Protein AF-A0A7W1ZJV5-F1 (afdb_monomer_lite)

Structure (mmCIF, N/CA/C/O backbone):
data_AF-A0A7W1ZJV5-F1
#
_entry.id   AF-A0A7W1ZJV5-F1
#
loop_
_atom_site.group_PDB
_atom_site.id
_atom_site.type_symbol
_atom_site.label_atom_id
_atom_site.label_alt_id
_atom_site.label_comp_id
_atom_site.label_asym_id
_atom_site.label_entity_id
_atom_site.label_seq_id
_atom_site.pdbx_PDB_ins_code
_atom_site.Cartn_x
_atom_site.Cartn_y
_atom_site.Cartn_z
_atom_site.occupancy
_atom_site.B_iso_or_equiv
_atom_site.auth_seq_id
_atom_site.auth_comp_id
_atom_site.auth_asym_id
_atom_site.auth_atom_id
_atom_site.pdbx_PDB_model_num
ATOM 1 N N . MET A 1 1 ? -4.022 -2.078 12.623 1.00 78.25 1 MET A N 1
ATOM 2 C CA . MET A 1 1 ? -3.441 -0.969 11.824 1.00 78.25 1 MET A CA 1
ATOM 3 C C . MET A 1 1 ? -1.948 -0.763 12.078 1.00 78.25 1 MET A C 1
ATOM 5 O O . MET A 1 1 ? -1.200 -0.684 11.114 1.00 78.25 1 MET A O 1
ATOM 9 N N . GLN A 1 2 ? -1.485 -0.758 13.337 1.00 80.12 2 GLN A N 1
ATOM 10 C CA . GLN A 1 2 ? -0.062 -0.560 13.677 1.00 80.12 2 GLN A CA 1
ATOM 11 C C . GLN A 1 2 ? 0.910 -1.519 12.962 1.00 80.12 2 GLN A C 1
ATOM 13 O O . GLN A 1 2 ? 2.017 -1.116 12.632 1.00 80.12 2 GLN A O 1
ATOM 18 N N . GLY A 1 3 ? 0.504 -2.762 12.671 1.00 87.19 3 GLY A N 1
ATOM 19 C CA . GLY A 1 3 ? 1.344 -3.723 11.943 1.00 87.19 3 GLY A CA 1
ATOM 20 C C . GLY A 1 3 ? 1.716 -3.283 10.520 1.00 87.19 3 GLY A C 1
ATOM 21 O O . GLY A 1 3 ? 2.878 -3.401 10.143 1.00 87.19 3 GLY A O 1
ATOM 22 N N . ILE A 1 4 ? 0.761 -2.726 9.762 1.00 87.69 4 ILE A N 1
ATOM 23 C CA . ILE A 1 4 ? 0.986 -2.223 8.393 1.00 87.69 4 ILE A CA 1
ATOM 24 C C . ILE A 1 4 ? 1.977 -1.057 8.431 1.00 87.69 4 ILE A C 1
ATOM 26 O O . ILE A 1 4 ? 2.984 -1.073 7.726 1.00 87.69 4 ILE A O 1
ATOM 30 N N . LEU A 1 5 ? 1.731 -0.089 9.318 1.00 90.31 5 LEU A N 1
ATOM 31 C CA . LEU A 1 5 ? 2.593 1.080 9.495 1.00 90.31 5 LEU A CA 1
ATOM 32 C C . LEU A 1 5 ? 3.997 0.690 9.959 1.00 90.31 5 LEU A C 1
ATOM 34 O O . LEU A 1 5 ? 4.977 1.137 9.376 1.00 90.31 5 LEU A O 1
ATOM 38 N N . LYS A 1 6 ? 4.110 -0.206 10.945 1.00 92.25 6 LYS A N 1
ATOM 39 C CA . LYS A 1 6 ? 5.401 -0.702 11.435 1.00 92.25 6 LYS A CA 1
ATOM 40 C C . LYS A 1 6 ? 6.183 -1.416 10.337 1.00 92.25 6 LYS A C 1
ATOM 42 O O . LYS A 1 6 ? 7.387 -1.208 10.224 1.00 92.25 6 LYS A O 1
ATOM 47 N N . ARG A 1 7 ? 5.522 -2.255 9.531 1.00 91.25 7 ARG A N 1
ATOM 48 C CA . ARG A 1 7 ? 6.180 -2.954 8.420 1.00 91.25 7 ARG A CA 1
ATOM 49 C C . ARG A 1 7 ? 6.659 -1.972 7.357 1.00 91.25 7 ARG A C 1
ATOM 51 O O . ARG A 1 7 ? 7.786 -2.116 6.897 1.00 91.25 7 ARG A O 1
ATOM 58 N N . PHE A 1 8 ? 5.836 -0.987 7.009 1.00 91.44 8 PHE A N 1
ATOM 59 C CA . PHE A 1 8 ? 6.208 0.033 6.038 1.00 91.44 8 PHE A CA 1
ATOM 60 C C . PHE A 1 8 ? 7.368 0.893 6.548 1.00 91.44 8 PHE A C 1
ATOM 62 O O . PHE A 1 8 ? 8.375 0.990 5.862 1.00 91.44 8 PHE A O 1
ATOM 69 N N . LYS A 1 9 ? 7.301 1.391 7.791 1.00 92.00 9 LYS A N 1
ATOM 70 C CA . LYS A 1 9 ? 8.384 2.171 8.408 1.00 92.00 9 LYS A CA 1
ATOM 71 C C . LYS A 1 9 ? 9.700 1.407 8.455 1.00 92.00 9 LYS A C 1
ATOM 73 O O . LYS A 1 9 ? 10.743 1.947 8.111 1.00 92.00 9 LYS A O 1
ATOM 78 N N . LYS A 1 10 ? 9.640 0.133 8.854 1.00 91.12 10 LYS A N 1
ATOM 79 C CA . LYS A 1 10 ? 10.812 -0.744 8.874 1.00 91.12 10 LYS A CA 1
ATOM 80 C C . LYS A 1 10 ? 11.438 -0.842 7.482 1.00 91.12 10 LYS A C 1
ATOM 82 O O . LYS A 1 10 ? 12.638 -0.659 7.346 1.00 91.12 10 LYS A O 1
ATOM 87 N N . LEU A 1 11 ? 10.616 -1.079 6.458 1.00 86.31 11 LEU A N 1
ATOM 88 C CA . LEU A 1 11 ? 11.078 -1.158 5.074 1.00 86.31 11 LEU A CA 1
ATOM 89 C C . LEU A 1 11 ? 11.744 0.153 4.629 1.00 86.31 11 LEU A C 1
ATOM 91 O O . LEU A 1 11 ? 12.838 0.121 4.081 1.00 86.31 11 LEU A O 1
ATOM 95 N N . THR A 1 12 ? 11.123 1.299 4.913 1.00 85.75 12 THR A N 1
ATOM 96 C CA . THR A 1 12 ? 11.656 2.612 4.522 1.00 85.75 12 THR A CA 1
ATOM 97 C C . THR A 1 12 ? 12.932 3.005 5.272 1.00 85.75 12 THR A C 1
ATOM 99 O O . THR A 1 12 ? 13.770 3.710 4.713 1.00 85.75 12 THR A O 1
ATOM 102 N N . ASP A 1 13 ? 13.091 2.556 6.519 1.00 88.38 13 ASP A N 1
ATOM 103 C CA . ASP A 1 13 ? 14.269 2.847 7.345 1.00 88.38 13 ASP A CA 1
ATOM 104 C C . ASP A 1 13 ? 15.470 1.971 6.977 1.00 88.38 13 ASP A C 1
ATOM 106 O O . ASP A 1 13 ? 16.607 2.432 7.027 1.00 88.38 13 ASP A O 1
ATOM 110 N N . GLU A 1 14 ? 15.224 0.716 6.595 1.00 88.94 14 GLU A N 1
ATOM 111 C CA . GLU A 1 14 ? 16.272 -0.263 6.279 1.00 88.94 14 GLU A CA 1
ATOM 112 C C . GLU A 1 14 ? 16.758 -0.187 4.822 1.00 88.94 14 GLU A C 1
ATOM 114 O O . GLU A 1 14 ? 17.767 -0.801 4.474 1.00 88.94 14 GLU A O 1
ATOM 119 N N . TRP A 1 15 ? 16.069 0.548 3.945 1.00 87.12 15 TRP A N 1
ATOM 120 C CA . TRP A 1 15 ? 16.495 0.699 2.553 1.00 87.12 15 TRP A CA 1
ATOM 121 C C . TRP A 1 15 ? 17.754 1.559 2.427 1.00 87.12 15 TRP A C 1
ATOM 123 O O . TRP A 1 15 ? 17.777 2.709 2.873 1.00 87.12 15 TRP A O 1
ATOM 133 N N . SER A 1 16 ? 18.773 1.025 1.746 1.00 88.50 16 SER A N 1
ATOM 134 C CA . SER A 1 16 ? 19.954 1.774 1.306 1.00 88.50 16 SER A CA 1
ATOM 135 C C . SER A 1 16 ? 19.582 2.863 0.291 1.00 88.50 16 SER A C 1
ATOM 137 O O . SER A 1 16 ? 18.513 2.818 -0.322 1.00 88.50 16 SER A O 1
ATOM 139 N N . ASP A 1 17 ? 20.465 3.844 0.094 1.00 85.62 17 ASP A N 1
ATOM 140 C CA . ASP A 1 17 ? 20.272 4.868 -0.945 1.00 85.62 17 ASP A CA 1
ATOM 141 C C . ASP A 1 17 ? 20.242 4.251 -2.355 1.00 85.62 17 ASP A C 1
ATOM 143 O O . ASP A 1 17 ? 19.479 4.698 -3.206 1.00 85.62 17 ASP A O 1
ATOM 147 N N . GLU A 1 18 ? 20.985 3.162 -2.578 1.00 88.44 18 GLU A N 1
ATOM 148 C CA . GLU A 1 18 ? 20.926 2.377 -3.818 1.00 88.44 18 GLU A CA 1
ATOM 149 C C . GLU A 1 18 ? 19.532 1.768 -4.043 1.00 88.44 18 GLU A C 1
ATOM 151 O O . GLU A 1 18 ? 18.946 1.937 -5.111 1.00 88.44 18 GLU A O 1
ATOM 156 N N . ASN A 1 19 ? 18.947 1.134 -3.020 1.00 88.62 19 ASN A N 1
ATOM 157 C CA . ASN A 1 19 ? 17.591 0.586 -3.118 1.00 88.62 19 ASN A CA 1
ATOM 158 C C . ASN A 1 19 ? 16.547 1.686 -3.348 1.00 88.62 19 ASN A C 1
ATOM 160 O O . ASN A 1 19 ? 15.600 1.485 -4.106 1.00 88.62 19 ASN A O 1
ATOM 164 N N . LEU A 1 20 ? 16.718 2.865 -2.739 1.00 85.31 20 LEU A N 1
ATOM 165 C CA . LEU A 1 20 ? 15.841 4.006 -3.007 1.00 85.31 20 LEU A CA 1
ATOM 166 C C . LEU A 1 20 ? 15.958 4.508 -4.447 1.00 85.31 20 LEU A C 1
ATOM 168 O O . LEU A 1 20 ? 14.932 4.803 -5.058 1.00 85.31 20 LEU A O 1
ATOM 172 N N . ALA A 1 21 ? 17.171 4.569 -4.998 1.00 86.31 21 ALA A N 1
ATOM 173 C CA . ALA A 1 21 ? 17.395 4.970 -6.384 1.00 86.31 21 ALA A CA 1
ATOM 174 C C . ALA A 1 21 ? 16.760 3.982 -7.383 1.00 86.31 21 ALA A C 1
ATOM 176 O O . ALA A 1 21 ? 16.259 4.391 -8.434 1.00 86.31 21 ALA A O 1
ATOM 177 N N . LEU A 1 22 ? 16.725 2.689 -7.044 1.00 89.44 22 LEU A N 1
ATOM 178 C CA . LEU A 1 22 ? 16.075 1.654 -7.853 1.00 89.44 22 LEU A CA 1
ATOM 179 C C . LEU A 1 22 ? 14.550 1.600 -7.652 1.00 89.44 22 LEU A C 1
ATOM 181 O O . LEU A 1 22 ? 13.833 1.266 -8.599 1.00 89.44 22 LEU A O 1
ATOM 185 N N . SER A 1 23 ? 14.042 2.032 -6.493 1.00 90.25 23 SER A N 1
ATOM 186 C CA . SER A 1 23 ? 12.622 1.996 -6.109 1.00 90.25 23 SER A CA 1
ATOM 187 C C . SER A 1 23 ? 12.038 0.575 -6.050 1.00 90.25 23 SER A C 1
ATOM 189 O O . SER A 1 23 ? 12.752 -0.423 -6.127 1.00 90.25 23 SER A O 1
ATOM 191 N N . CYS A 1 24 ? 10.719 0.471 -5.874 1.00 92.19 24 CYS A N 1
ATOM 192 C CA . CYS A 1 24 ? 10.009 -0.801 -5.872 1.00 92.19 24 CYS A CA 1
ATOM 193 C C . CYS A 1 24 ? 10.012 -1.420 -7.287 1.00 92.19 24 CYS A C 1
ATOM 195 O O . CYS A 1 24 ? 9.479 -0.804 -8.218 1.00 92.19 24 CYS A O 1
ATOM 197 N N . PRO A 1 25 ? 10.544 -2.647 -7.474 1.00 93.06 25 PRO A N 1
ATOM 198 C CA . PRO A 1 25 ? 10.521 -3.317 -8.774 1.00 93.06 25 PRO A CA 1
ATOM 199 C C . PRO A 1 25 ? 9.102 -3.532 -9.310 1.00 93.06 25 PRO A C 1
ATOM 201 O O . PRO A 1 25 ? 8.885 -3.463 -10.518 1.00 93.06 25 PRO A O 1
ATOM 204 N N . LEU A 1 26 ? 8.132 -3.758 -8.416 1.00 94.38 26 LEU A N 1
ATOM 205 C CA . LEU A 1 26 ? 6.729 -3.939 -8.780 1.00 94.38 26 LEU A CA 1
ATOM 206 C C . LEU A 1 26 ? 6.154 -2.670 -9.417 1.00 94.38 26 LEU A C 1
ATOM 208 O O . LEU A 1 26 ? 5.585 -2.751 -10.506 1.00 94.38 26 LEU A O 1
ATOM 212 N N . ASN A 1 27 ? 6.353 -1.503 -8.794 1.00 94.25 27 ASN A N 1
ATOM 213 C CA . ASN A 1 27 ? 5.948 -0.225 -9.375 1.00 94.25 27 ASN A CA 1
ATOM 214 C C . ASN A 1 27 ? 6.641 0.046 -10.719 1.00 94.25 27 ASN A C 1
ATOM 216 O O . ASN A 1 27 ? 5.959 0.423 -11.670 1.00 94.25 27 ASN A O 1
ATOM 220 N N . ASN A 1 28 ? 7.958 -0.173 -10.831 1.00 95.19 28 ASN A N 1
ATOM 221 C CA . ASN A 1 28 ? 8.671 0.053 -12.097 1.00 95.19 28 ASN A CA 1
ATOM 222 C C . ASN A 1 28 ? 8.077 -0.809 -13.228 1.00 95.19 28 ASN A C 1
ATOM 224 O O . ASN A 1 28 ? 7.677 -0.282 -14.262 1.00 95.19 28 ASN A O 1
ATOM 228 N N . LEU A 1 29 ? 7.911 -2.118 -13.000 1.00 96.19 29 LEU A N 1
ATOM 229 C CA . LEU A 1 29 ? 7.315 -3.023 -13.990 1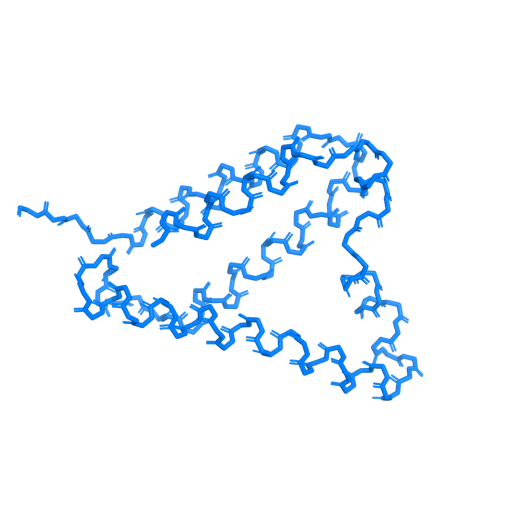.00 96.19 29 LEU A CA 1
ATOM 230 C C . LEU A 1 29 ? 5.857 -2.671 -14.304 1.00 96.19 29 LEU A C 1
ATOM 232 O O . LEU A 1 29 ? 5.426 -2.793 -15.449 1.00 96.19 29 LEU A O 1
ATOM 236 N N . THR A 1 30 ? 5.097 -2.210 -13.309 1.00 95.44 30 THR A N 1
ATOM 237 C CA . THR A 1 30 ? 3.723 -1.732 -13.512 1.00 95.44 30 THR A CA 1
ATOM 238 C C . THR A 1 30 ? 3.686 -0.552 -14.476 1.00 95.44 30 THR A C 1
ATOM 240 O O . THR A 1 30 ? 2.846 -0.540 -15.374 1.00 95.44 30 THR A O 1
ATOM 243 N N . GLN A 1 31 ? 4.603 0.406 -14.346 1.00 94.00 31 GLN A N 1
ATOM 244 C CA . GLN A 1 31 ? 4.651 1.575 -15.226 1.00 94.00 31 GLN A CA 1
ATOM 245 C C . GLN A 1 31 ? 5.205 1.248 -16.620 1.00 94.00 31 GLN A C 1
ATOM 247 O O . GLN A 1 31 ? 4.695 1.763 -17.611 1.00 94.00 31 GLN A O 1
ATOM 252 N N . GLU A 1 32 ? 6.213 0.380 -16.711 1.00 95.94 32 GLU A N 1
ATOM 253 C CA . GLU A 1 32 ? 6.930 0.116 -17.965 1.00 95.94 32 GLU A CA 1
ATOM 254 C C . GLU A 1 32 ? 6.269 -0.971 -18.825 1.00 95.94 32 GLU A C 1
ATOM 256 O O . GLU A 1 32 ? 6.235 -0.855 -20.048 1.00 95.94 32 GLU A O 1
ATOM 261 N N . MET A 1 33 ? 5.719 -2.023 -18.207 1.00 97.50 33 MET A N 1
ATOM 262 C CA . MET A 1 33 ? 5.326 -3.241 -18.929 1.00 97.50 33 MET A CA 1
ATOM 263 C C . MET A 1 33 ? 3.817 -3.439 -19.063 1.00 97.50 33 MET A C 1
ATOM 265 O O . MET A 1 33 ? 3.383 -4.141 -19.975 1.00 97.50 33 MET A O 1
ATOM 269 N N . SER A 1 34 ? 2.991 -2.829 -18.205 1.00 95.06 34 SER A N 1
ATOM 270 C CA . SER A 1 34 ? 1.538 -3.098 -18.186 1.00 95.06 34 SER A CA 1
ATOM 271 C C . SER A 1 34 ? 0.811 -2.713 -19.484 1.00 95.06 34 SER A C 1
ATOM 273 O O . SER A 1 34 ? -0.181 -3.345 -19.857 1.00 95.06 34 SER A O 1
ATOM 275 N N . ALA A 1 35 ? 1.304 -1.698 -20.195 1.00 95.31 35 ALA A N 1
ATOM 276 C CA . ALA A 1 35 ? 0.773 -1.282 -21.492 1.00 95.31 35 ALA A CA 1
ATOM 277 C C . ALA A 1 35 ? 1.451 -1.987 -22.680 1.00 95.31 35 ALA A C 1
ATOM 279 O O . ALA A 1 35 ? 0.910 -1.967 -23.784 1.00 95.31 35 ALA A O 1
ATOM 280 N N . VAL A 1 36 ? 2.617 -2.601 -22.458 1.00 97.50 36 VAL A N 1
ATOM 281 C CA . VAL A 1 36 ? 3.482 -3.150 -23.513 1.00 97.50 36 VAL A CA 1
ATOM 282 C C . VAL A 1 36 ? 3.260 -4.648 -23.703 1.00 97.50 36 VAL A C 1
ATOM 284 O O . VAL A 1 36 ? 3.182 -5.114 -24.836 1.00 97.50 36 VAL A O 1
ATOM 287 N N . ASP A 1 37 ? 3.122 -5.404 -22.612 1.00 97.94 37 ASP A N 1
ATOM 288 C CA . ASP A 1 37 ? 3.026 -6.863 -22.648 1.00 97.94 37 ASP A CA 1
ATOM 289 C C . ASP A 1 37 ? 1.807 -7.356 -21.832 1.00 97.94 37 ASP A C 1
ATOM 291 O O . ASP A 1 37 ? 1.735 -7.140 -20.615 1.00 97.94 37 ASP A O 1
ATOM 295 N N . PRO A 1 38 ? 0.829 -8.032 -22.473 1.00 96.88 38 PRO A N 1
ATOM 296 C CA . PRO A 1 38 ? -0.365 -8.538 -21.798 1.00 96.88 38 PRO A CA 1
ATOM 297 C C . PRO A 1 38 ? -0.088 -9.535 -20.665 1.00 96.88 38 PRO A C 1
ATOM 299 O O . PRO A 1 38 ? -0.826 -9.533 -19.681 1.00 96.88 38 PRO A O 1
ATOM 302 N N . LEU A 1 39 ? 0.959 -10.359 -20.776 1.00 97.19 39 LEU A N 1
ATOM 303 C CA . LEU A 1 39 ? 1.338 -11.327 -19.747 1.00 97.19 39 LEU A CA 1
ATOM 304 C C . LEU A 1 39 ? 1.946 -10.618 -18.535 1.00 97.19 39 LEU A C 1
ATOM 306 O O . LEU A 1 39 ? 1.643 -10.979 -17.396 1.00 97.19 39 LEU A O 1
ATOM 310 N N . PHE A 1 40 ? 2.768 -9.587 -18.755 1.00 97.31 40 PHE A N 1
ATOM 311 C CA . PHE A 1 40 ? 3.210 -8.727 -17.654 1.00 97.31 40 PHE A CA 1
ATOM 312 C C . PHE A 1 40 ? 2.018 -8.041 -16.995 1.00 97.31 40 PHE A C 1
ATOM 314 O O . PHE A 1 40 ? 1.901 -8.101 -15.774 1.00 97.31 40 PHE A O 1
ATOM 321 N N . ARG A 1 41 ? 1.102 -7.452 -17.774 1.00 97.75 41 ARG A N 1
ATOM 322 C CA . ARG A 1 41 ? -0.106 -6.817 -17.229 1.00 97.75 41 ARG A CA 1
ATOM 323 C C . ARG A 1 41 ? -0.899 -7.768 -16.337 1.00 97.75 41 ARG A C 1
ATOM 325 O O . ARG A 1 41 ? -1.230 -7.388 -15.220 1.00 97.75 41 ARG A O 1
ATOM 332 N N . GLU A 1 42 ? -1.168 -8.986 -16.801 1.00 98.12 42 GLU A N 1
ATOM 333 C CA . GLU A 1 42 ? -1.908 -9.998 -16.038 1.00 98.12 42 GLU A CA 1
ATOM 334 C C . GLU A 1 42 ? -1.206 -10.339 -14.717 1.00 98.12 42 GLU A C 1
ATOM 336 O O . GLU A 1 42 ? -1.819 -10.300 -13.649 1.00 98.12 42 GLU A O 1
ATOM 341 N N . LYS A 1 43 ? 0.104 -10.611 -14.761 1.00 97.88 43 LYS A N 1
ATOM 342 C CA . LYS A 1 43 ? 0.880 -10.963 -13.563 1.00 97.88 43 LYS A CA 1
ATOM 343 C C . LYS A 1 43 ? 0.965 -9.814 -12.565 1.00 97.88 43 LYS A C 1
ATOM 345 O O . LYS A 1 43 ? 0.793 -10.027 -11.367 1.00 97.88 43 LYS A O 1
ATOM 350 N N . LEU A 1 44 ? 1.215 -8.600 -13.046 1.00 97.56 44 LEU A N 1
ATOM 351 C CA . LEU A 1 44 ? 1.295 -7.401 -12.212 1.00 97.56 44 LEU A CA 1
ATOM 352 C C . LEU A 1 44 ? -0.068 -7.095 -11.584 1.00 97.56 44 LEU A C 1
ATOM 354 O O . LEU A 1 44 ? -0.146 -6.839 -10.383 1.00 97.56 44 LEU A O 1
ATOM 358 N N . GLN A 1 45 ? -1.151 -7.223 -12.358 1.00 97.62 45 GLN A N 1
ATOM 359 C CA . GLN A 1 45 ? -2.516 -7.101 -11.853 1.00 97.62 45 GLN A CA 1
ATOM 360 C C . GLN A 1 45 ? -2.803 -8.131 -10.757 1.00 97.62 45 GLN A C 1
ATOM 362 O O . GLN A 1 45 ? -3.365 -7.764 -9.726 1.00 97.62 45 GLN A O 1
ATOM 367 N N . ALA A 1 46 ? -2.403 -9.392 -10.939 1.00 97.88 46 ALA A N 1
ATOM 368 C CA . ALA A 1 46 ? -2.602 -10.436 -9.938 1.00 97.88 46 ALA A CA 1
ATOM 369 C C . ALA A 1 46 ? -1.869 -10.122 -8.622 1.00 97.88 46 ALA A C 1
ATOM 371 O O . ALA A 1 46 ? -2.461 -10.234 -7.549 1.00 97.88 46 ALA A O 1
ATOM 372 N N . VAL A 1 47 ? -0.611 -9.668 -8.692 1.00 97.69 47 VAL A N 1
ATOM 373 C CA . VAL A 1 47 ? 0.176 -9.297 -7.501 1.00 97.69 47 VAL A CA 1
ATOM 374 C C . VAL A 1 47 ? -0.431 -8.090 -6.780 1.00 97.69 47 VAL A C 1
ATOM 376 O O . VAL A 1 47 ? -0.610 -8.135 -5.562 1.00 97.69 47 VAL A O 1
ATOM 379 N N . MET A 1 48 ? -0.797 -7.035 -7.514 1.00 97.38 48 MET A N 1
ATOM 380 C CA . MET A 1 48 ? -1.430 -5.847 -6.928 1.00 97.38 48 MET A CA 1
ATOM 381 C C . MET A 1 48 ? -2.789 -6.181 -6.308 1.00 97.38 48 MET A C 1
ATOM 383 O O . MET A 1 48 ? -3.084 -5.747 -5.195 1.00 97.38 48 MET A O 1
ATOM 387 N N . THR A 1 49 ? -3.594 -7.001 -6.989 1.00 98.00 49 THR A N 1
ATOM 388 C CA . THR A 1 49 ? -4.902 -7.447 -6.488 1.00 98.00 49 THR A CA 1
ATOM 389 C C . THR A 1 49 ? -4.743 -8.241 -5.198 1.00 98.00 49 THR A C 1
ATOM 391 O O . THR A 1 49 ? -5.400 -7.920 -4.215 1.00 98.00 49 THR A O 1
ATOM 394 N N . LEU A 1 50 ? -3.806 -9.195 -5.151 1.00 98.38 50 LEU A N 1
ATOM 395 C CA . LEU A 1 50 ? -3.523 -9.976 -3.946 1.00 98.38 50 LEU A CA 1
ATOM 396 C C . LEU A 1 50 ? -3.128 -9.086 -2.760 1.00 98.38 50 LEU A C 1
ATOM 398 O O . LEU A 1 50 ? -3.595 -9.296 -1.641 1.00 98.38 50 LEU A O 1
ATOM 402 N N . TRP A 1 51 ? -2.280 -8.081 -2.986 1.00 97.75 51 TRP A N 1
ATOM 403 C CA . TRP A 1 51 ? -1.866 -7.170 -1.921 1.00 97.75 51 TRP A CA 1
ATOM 404 C C . TRP A 1 51 ? -3.041 -6.328 -1.400 1.00 97.75 51 TRP A C 1
ATOM 406 O O . TRP A 1 51 ? -3.213 -6.187 -0.183 1.00 97.75 51 TRP A O 1
ATOM 416 N N . ILE A 1 52 ? -3.888 -5.813 -2.293 1.00 98.56 52 ILE A N 1
ATOM 417 C CA . ILE A 1 52 ? -5.086 -5.057 -1.907 1.00 98.56 52 ILE A CA 1
ATOM 418 C C . ILE A 1 52 ? -6.075 -5.963 -1.160 1.00 98.56 52 ILE A C 1
ATOM 420 O O . ILE A 1 52 ? -6.578 -5.567 -0.110 1.00 98.56 52 ILE A O 1
ATOM 424 N N . ASP A 1 53 ? -6.320 -7.178 -1.650 1.00 98.62 53 ASP A N 1
ATOM 425 C CA . ASP A 1 53 ? -7.254 -8.138 -1.054 1.00 98.62 53 ASP A CA 1
ATOM 426 C C . ASP A 1 53 ? -6.822 -8.548 0.356 1.00 98.62 53 ASP A C 1
ATOM 428 O O . ASP A 1 53 ? -7.626 -8.513 1.291 1.00 98.62 53 ASP A O 1
ATOM 432 N N . GLU A 1 54 ? -5.539 -8.866 0.548 1.00 98.06 54 GLU A N 1
ATOM 433 C CA . GLU A 1 54 ? -5.023 -9.194 1.876 1.00 98.06 54 GLU A CA 1
ATOM 434 C C . GLU A 1 54 ? -5.092 -7.989 2.814 1.00 98.06 54 GLU A C 1
ATOM 436 O O . GLU A 1 54 ? -5.502 -8.125 3.969 1.00 98.06 54 GLU A O 1
ATOM 441 N N . THR A 1 55 ? -4.768 -6.790 2.325 1.00 97.81 55 THR A N 1
ATOM 442 C CA . THR A 1 55 ? -4.885 -5.558 3.118 1.00 97.81 55 THR A CA 1
ATOM 443 C C . THR A 1 55 ? -6.337 -5.307 3.539 1.00 97.81 55 THR A C 1
ATOM 445 O O . THR A 1 55 ? -6.590 -5.057 4.719 1.00 97.81 55 THR A O 1
ATOM 448 N N . ASP A 1 56 ? -7.303 -5.445 2.627 1.00 98.56 56 ASP A N 1
ATOM 449 C CA . ASP A 1 56 ? -8.737 -5.332 2.919 1.00 98.56 56 ASP A CA 1
ATOM 450 C C . ASP A 1 56 ? -9.187 -6.388 3.935 1.00 98.56 56 ASP A C 1
ATOM 452 O O . ASP A 1 56 ? -9.865 -6.060 4.910 1.00 98.56 56 ASP A O 1
ATOM 456 N N . ARG A 1 57 ? -8.739 -7.642 3.795 1.00 98.12 57 ARG A N 1
ATOM 457 C CA . ARG A 1 57 ? -9.021 -8.716 4.760 1.00 98.12 57 ARG A CA 1
ATOM 458 C C . ARG A 1 57 ? -8.543 -8.352 6.168 1.00 98.12 57 ARG A C 1
ATOM 460 O O . ARG A 1 57 ? -9.291 -8.523 7.137 1.00 98.12 57 ARG A O 1
ATOM 467 N N . TYR A 1 58 ? -7.330 -7.810 6.300 1.00 96.88 58 TYR A N 1
ATOM 468 C CA . TYR A 1 58 ? -6.817 -7.323 7.585 1.00 96.88 58 TYR A CA 1
ATOM 469 C C . TYR A 1 58 ? -7.624 -6.136 8.128 1.00 96.88 58 TYR A C 1
ATOM 471 O O . TYR A 1 58 ? -7.879 -6.076 9.334 1.00 96.88 58 TYR A O 1
ATOM 479 N N . LEU A 1 59 ? -8.043 -5.201 7.271 1.00 97.00 59 LEU A N 1
ATOM 480 C CA . LEU A 1 59 ? -8.841 -4.038 7.670 1.00 97.00 59 LEU A CA 1
ATOM 481 C C . LEU A 1 59 ? -10.258 -4.426 8.111 1.00 97.00 59 LEU A C 1
ATOM 483 O O . LEU A 1 59 ? -10.722 -3.919 9.130 1.00 97.00 59 LEU A O 1
ATOM 487 N N . LYS A 1 60 ? -10.907 -5.371 7.424 1.0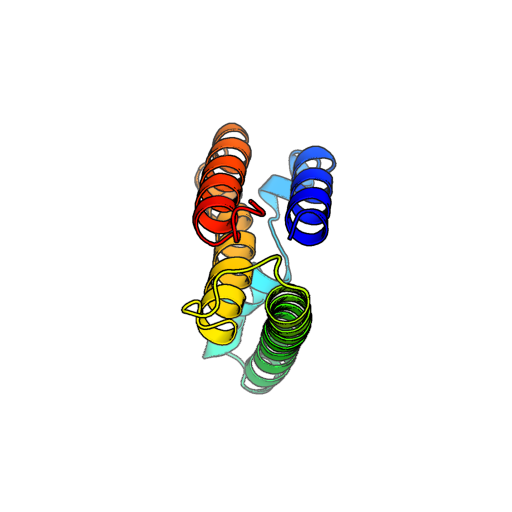0 97.75 60 LYS A N 1
ATOM 488 C CA . LYS A 1 60 ? -12.202 -5.952 7.818 1.00 97.75 60 LYS A CA 1
ATOM 489 C C . LYS A 1 60 ? -12.134 -6.584 9.200 1.00 97.75 60 LYS A C 1
ATOM 491 O O . LYS A 1 60 ? -12.984 -6.307 10.043 1.00 97.75 60 LYS A O 1
ATOM 496 N N . LYS A 1 61 ? -11.087 -7.371 9.468 1.00 96.19 61 LYS A N 1
ATOM 497 C CA . LYS A 1 61 ? -10.850 -7.929 10.806 1.00 96.19 61 LYS A CA 1
ATOM 498 C C . LYS A 1 61 ? -10.671 -6.822 11.848 1.00 96.19 61 LYS A C 1
ATOM 500 O O . LYS A 1 61 ? -11.317 -6.853 12.887 1.00 96.19 61 LYS A O 1
ATOM 505 N N . ALA A 1 62 ? -9.845 -5.815 11.557 1.00 94.56 62 ALA A N 1
ATOM 506 C CA . ALA A 1 62 ? -9.635 -4.691 12.468 1.00 94.56 62 ALA A CA 1
ATOM 507 C C . ALA A 1 62 ? -10.930 -3.906 12.753 1.00 94.56 62 ALA A C 1
ATOM 509 O O . ALA A 1 62 ? -11.130 -3.456 13.878 1.00 94.56 62 ALA A O 1
ATOM 510 N N . GLN A 1 63 ? -11.810 -3.756 11.762 1.00 96.44 63 GLN A N 1
ATOM 511 C CA . GLN A 1 63 ? -13.118 -3.123 11.927 1.00 96.44 63 GLN A CA 1
ATOM 512 C C . GLN A 1 63 ? -14.062 -3.964 12.791 1.00 96.44 63 GLN A C 1
ATOM 514 O O . GLN A 1 63 ? -14.687 -3.422 13.699 1.00 96.44 63 GLN A O 1
ATOM 519 N N . ALA A 1 64 ? -14.121 -5.279 12.561 1.00 95.94 64 ALA A N 1
ATOM 520 C CA . ALA A 1 64 ? -14.914 -6.201 13.377 1.00 95.94 64 ALA A CA 1
ATOM 521 C C . ALA A 1 64 ? -14.461 -6.214 14.848 1.00 95.94 64 ALA A C 1
ATOM 523 O O . ALA A 1 64 ? -15.293 -6.215 15.751 1.00 95.94 64 ALA A O 1
ATOM 524 N N . ASP A 1 65 ? -13.149 -6.129 15.084 1.00 94.75 65 ASP A N 1
ATOM 525 C CA . ASP A 1 65 ? -12.541 -6.098 16.421 1.00 94.75 65 ASP A CA 1
ATOM 526 C C . ASP A 1 65 ? -12.610 -4.691 17.086 1.00 94.75 65 ASP A C 1
ATOM 528 O O . ASP A 1 65 ? -12.066 -4.468 18.175 1.00 94.75 65 ASP A O 1
ATOM 532 N N . GLY A 1 66 ? -13.266 -3.716 16.438 1.00 95.06 66 GLY A N 1
ATOM 533 C CA . GLY A 1 66 ? -13.493 -2.369 16.973 1.00 95.06 66 GLY A CA 1
ATOM 534 C C . GLY A 1 66 ? -12.255 -1.467 16.990 1.00 95.06 66 GLY A C 1
ATOM 535 O O . GLY A 1 66 ? -12.156 -0.584 17.837 1.00 95.06 66 GLY A O 1
ATOM 536 N N . TYR A 1 67 ? -11.284 -1.697 16.102 1.00 94.00 67 TYR A N 1
ATOM 537 C CA . TYR A 1 67 ? -10.108 -0.830 15.927 1.00 94.00 67 TYR A CA 1
ATOM 538 C C . TYR A 1 67 ? -10.271 0.200 14.801 1.00 94.00 67 TYR A C 1
ATOM 540 O O . TYR A 1 67 ? -9.448 1.108 14.681 1.00 94.00 67 TYR A O 1
ATOM 548 N N . LEU A 1 68 ? -11.293 0.053 13.959 1.00 95.69 68 LEU A N 1
ATOM 549 C CA . LEU A 1 68 ? -11.576 0.924 12.821 1.00 95.69 68 LEU A CA 1
ATOM 550 C C . LEU A 1 68 ? -13.039 1.364 12.878 1.00 95.69 68 LEU A C 1
ATOM 552 O O . LEU A 1 68 ? -13.913 0.548 13.175 1.00 95.69 68 LEU A O 1
ATOM 556 N N . LYS A 1 69 ? -13.305 2.627 12.538 1.00 96.38 69 LYS A N 1
ATOM 557 C CA . LYS A 1 69 ? -14.666 3.171 12.466 1.00 96.38 69 LYS A CA 1
ATOM 558 C C . LYS A 1 69 ? -15.563 2.324 11.568 1.00 96.38 69 LYS A C 1
ATOM 560 O O . LYS A 1 69 ? -15.181 1.981 10.449 1.00 96.38 69 LYS A O 1
ATOM 565 N N . LYS A 1 70 ? -16.796 2.048 12.009 1.00 95.81 70 LYS A N 1
ATOM 566 C CA . LYS A 1 70 ? -17.787 1.271 11.229 1.00 95.81 70 LYS A CA 1
ATOM 567 C C . LYS A 1 70 ? -18.130 1.904 9.876 1.00 95.81 70 LYS A C 1
ATOM 569 O O . LYS A 1 70 ? -18.450 1.193 8.936 1.00 95.81 70 LYS A O 1
ATOM 574 N N . ALA A 1 71 ? -18.040 3.231 9.772 1.00 96.88 71 ALA A N 1
ATOM 575 C CA . ALA A 1 71 ? -18.295 3.966 8.533 1.00 96.88 71 ALA A CA 1
ATOM 576 C C . ALA A 1 71 ? -17.156 3.857 7.499 1.00 96.88 71 ALA A C 1
ATOM 578 O O . ALA A 1 71 ? -17.298 4.337 6.376 1.00 96.88 71 ALA A O 1
ATOM 579 N N . VAL A 1 72 ? -16.007 3.275 7.859 1.00 97.44 72 VAL A N 1
ATOM 580 C CA . VAL A 1 72 ? -14.877 3.136 6.936 1.00 97.44 72 VAL A CA 1
ATOM 581 C C . VAL A 1 72 ? -15.168 2.040 5.920 1.00 97.44 72 VAL A C 1
ATOM 583 O O . VAL A 1 72 ? -15.415 0.892 6.282 1.00 97.44 72 VAL A O 1
ATOM 586 N N . ASN A 1 73 ? -15.065 2.384 4.638 1.00 98.38 73 ASN A N 1
ATOM 587 C CA . ASN A 1 73 ? -15.001 1.400 3.569 1.00 98.38 73 ASN A CA 1
ATOM 588 C C . ASN A 1 73 ? -13.595 0.778 3.552 1.00 98.38 73 ASN A C 1
ATOM 590 O O . ASN A 1 73 ? -12.622 1.423 3.156 1.00 98.38 73 ASN A O 1
ATOM 594 N N . THR A 1 74 ? -13.480 -0.468 4.013 1.00 98.19 74 THR A N 1
ATOM 595 C CA . THR A 1 74 ? -12.189 -1.160 4.144 1.00 98.19 74 THR A CA 1
ATOM 596 C C . THR A 1 74 ? -11.515 -1.397 2.798 1.00 98.19 74 THR A C 1
ATOM 598 O O . THR A 1 74 ? -10.292 -1.298 2.721 1.00 98.19 74 THR A O 1
ATOM 601 N N . ARG A 1 75 ? -12.297 -1.615 1.731 1.00 98.50 75 ARG A N 1
ATOM 602 C CA . ARG A 1 75 ? -11.774 -1.841 0.382 1.00 98.50 75 ARG A CA 1
ATOM 603 C C . ARG A 1 75 ? -11.096 -0.592 -0.163 1.00 98.50 75 ARG A C 1
ATOM 605 O O . ARG A 1 75 ? -9.944 -0.659 -0.577 1.00 98.50 75 ARG A O 1
ATOM 612 N N . GLN A 1 76 ? -11.777 0.548 -0.083 1.00 98.50 76 GLN A N 1
ATOM 613 C CA . GLN A 1 76 ? -11.211 1.831 -0.513 1.00 98.50 76 GLN A CA 1
ATOM 614 C C . GLN A 1 76 ? -9.968 2.195 0.309 1.00 98.50 76 GLN A C 1
ATOM 616 O O . GLN A 1 76 ? -8.983 2.695 -0.230 1.00 98.50 76 GLN A O 1
ATOM 621 N N . LEU A 1 77 ? -9.984 1.914 1.617 1.00 98.12 77 LEU A N 1
ATOM 622 C CA . LEU A 1 77 ? -8.817 2.142 2.465 1.00 98.12 77 LEU A CA 1
ATOM 623 C C . LEU A 1 77 ? -7.645 1.218 2.088 1.00 98.12 77 LEU A C 1
ATOM 625 O O . LEU A 1 77 ? -6.505 1.670 2.100 1.00 98.12 77 LEU A O 1
ATOM 629 N N . ALA A 1 78 ? -7.899 -0.043 1.730 1.00 98.31 78 ALA A N 1
ATOM 630 C CA . ALA A 1 78 ? -6.863 -0.967 1.270 1.00 98.31 78 ALA A CA 1
ATOM 631 C C . ALA A 1 78 ? -6.212 -0.498 -0.037 1.00 98.31 78 ALA A C 1
ATOM 633 O O . ALA A 1 78 ? -4.987 -0.429 -0.118 1.00 98.31 78 ALA A O 1
ATOM 634 N N . GLU A 1 79 ? -7.028 -0.123 -1.025 1.00 98.50 79 GLU A N 1
ATOM 635 C CA . GLU A 1 79 ? -6.571 0.432 -2.305 1.00 98.50 79 GLU A CA 1
ATOM 636 C C . GLU A 1 79 ? -5.707 1.678 -2.087 1.00 98.50 79 GLU A C 1
ATOM 638 O O . GLU A 1 79 ? -4.612 1.785 -2.644 1.00 98.50 79 GLU A O 1
ATOM 643 N N . PHE A 1 80 ? -6.158 2.586 -1.215 1.00 98.06 80 PHE A N 1
ATOM 644 C CA . PHE A 1 80 ? -5.403 3.778 -0.845 1.00 98.06 80 PHE A CA 1
ATOM 645 C C . PHE A 1 80 ? -4.054 3.438 -0.199 1.00 98.06 80 PHE A C 1
ATOM 647 O O . PHE A 1 80 ? -3.035 3.985 -0.611 1.00 98.06 80 PHE A O 1
ATOM 654 N N . ILE A 1 81 ? -4.029 2.542 0.794 1.00 97.38 81 ILE A N 1
ATOM 655 C CA . ILE A 1 81 ? -2.800 2.185 1.519 1.00 97.38 81 ILE A CA 1
ATOM 656 C C . ILE A 1 81 ? -1.759 1.598 0.565 1.00 97.38 81 ILE A C 1
ATOM 658 O O . ILE A 1 81 ? -0.624 2.070 0.557 1.00 97.38 81 ILE A O 1
ATOM 662 N N . VAL A 1 8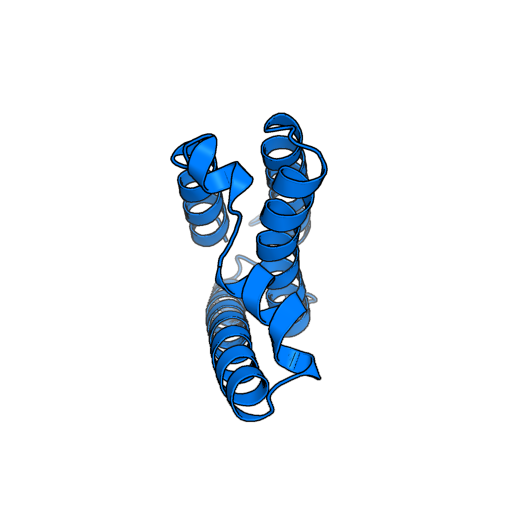2 ? -2.143 0.608 -0.247 1.00 96.94 82 VAL A N 1
ATOM 663 C CA . VAL A 1 82 ? -1.226 -0.049 -1.192 1.00 96.94 82 VAL A CA 1
A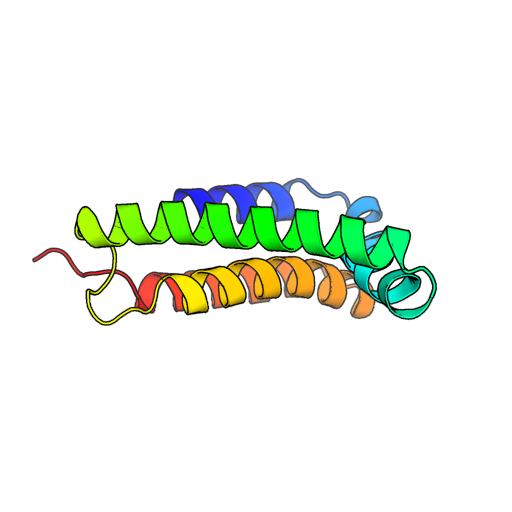TOM 664 C C . VAL A 1 82 ? -0.696 0.959 -2.213 1.00 96.94 82 VAL A C 1
ATOM 666 O O . VAL A 1 82 ? 0.510 1.048 -2.438 1.00 96.94 82 VAL A O 1
ATOM 669 N N . THR A 1 83 ? -1.578 1.792 -2.770 1.00 95.94 83 THR A N 1
ATOM 670 C CA . THR A 1 83 ? -1.188 2.813 -3.754 1.00 95.94 83 THR A CA 1
ATOM 671 C C . THR A 1 83 ? -0.263 3.870 -3.150 1.00 95.94 83 THR A C 1
ATOM 673 O O . THR A 1 83 ? 0.711 4.274 -3.786 1.00 95.94 83 THR A O 1
ATOM 676 N N . ALA A 1 84 ? -0.526 4.313 -1.917 1.00 95.75 84 ALA A N 1
ATOM 677 C CA . ALA A 1 84 ? 0.314 5.279 -1.215 1.00 95.75 84 ALA A CA 1
ATOM 678 C C . ALA A 1 84 ? 1.716 4.717 -0.929 1.00 95.75 84 ALA A C 1
ATOM 680 O O . ALA A 1 84 ? 2.698 5.448 -1.043 1.00 95.75 84 ALA A O 1
ATOM 681 N N . GLN A 1 85 ? 1.820 3.425 -0.600 1.00 94.62 85 GLN A N 1
ATOM 682 C CA . GLN A 1 85 ? 3.103 2.753 -0.381 1.00 94.62 85 GLN A CA 1
ATOM 683 C C . GLN A 1 85 ? 3.936 2.690 -1.667 1.00 94.62 85 GLN A C 1
ATOM 685 O O . GLN A 1 85 ? 5.086 3.128 -1.657 1.00 94.62 85 GLN A O 1
ATOM 690 N N . GLU A 1 86 ? 3.353 2.236 -2.782 1.00 94.88 86 GLU A N 1
ATOM 691 C CA . GLU A 1 86 ? 4.053 2.197 -4.077 1.00 94.88 86 GLU A CA 1
ATOM 692 C C . GLU A 1 86 ? 4.438 3.607 -4.561 1.00 94.88 86 GLU A C 1
ATOM 694 O O . GLU A 1 86 ? 5.569 3.841 -4.994 1.00 94.88 86 GLU A O 1
ATOM 699 N N . SER A 1 87 ? 3.535 4.580 -4.396 1.00 92.69 87 SER A N 1
ATOM 700 C CA . SER A 1 87 ? 3.789 5.980 -4.761 1.00 92.69 87 SER A CA 1
ATOM 701 C C . SER A 1 87 ? 4.921 6.593 -3.940 1.00 92.69 87 SER A C 1
ATOM 703 O O . SER A 1 87 ? 5.696 7.390 -4.464 1.00 92.69 87 SER A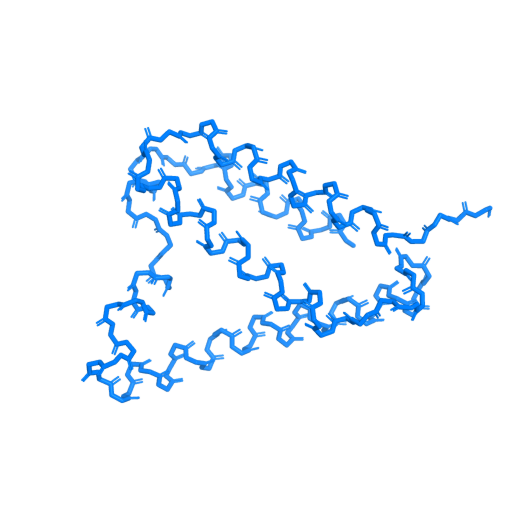 O 1
ATOM 705 N N . ALA A 1 88 ? 5.061 6.222 -2.665 1.00 93.75 88 ALA A N 1
ATOM 706 C CA . ALA A 1 88 ? 6.126 6.747 -1.821 1.00 93.75 88 ALA A CA 1
ATOM 707 C C . ALA A 1 88 ? 7.517 6.355 -2.326 1.00 93.75 88 ALA A C 1
ATOM 709 O O . ALA A 1 88 ? 8.422 7.194 -2.343 1.00 93.75 88 ALA A O 1
ATOM 710 N N . PHE A 1 89 ? 7.681 5.120 -2.802 1.00 92.50 89 PHE A N 1
ATOM 711 C CA . PHE A 1 89 ? 8.932 4.683 -3.415 1.00 92.50 89 PHE A CA 1
ATOM 712 C C . PHE A 1 89 ? 9.174 5.346 -4.769 1.00 92.50 89 PHE A C 1
ATOM 714 O O . PHE A 1 89 ? 10.306 5.739 -5.056 1.00 92.50 89 PHE A O 1
ATOM 721 N N . ALA A 1 90 ? 8.137 5.490 -5.598 1.00 93.19 90 ALA A N 1
ATOM 722 C CA . ALA A 1 90 ? 8.253 6.145 -6.898 1.00 93.19 90 ALA A CA 1
ATOM 723 C C . ALA A 1 90 ? 8.680 7.615 -6.747 1.00 93.19 90 ALA A C 1
ATOM 725 O O . ALA A 1 90 ? 9.672 8.044 -7.332 1.00 93.19 90 ALA A O 1
ATOM 726 N N . MET A 1 91 ? 7.990 8.367 -5.886 1.00 93.12 91 MET A N 1
ATOM 727 C CA . MET A 1 91 ? 8.263 9.788 -5.669 1.00 93.12 91 MET A CA 1
ATOM 728 C C . MET A 1 91 ? 9.614 10.030 -4.998 1.00 93.12 91 MET A C 1
ATOM 730 O O . MET A 1 91 ? 10.318 10.962 -5.378 1.00 93.12 91 MET A O 1
ATOM 734 N N . THR A 1 92 ? 10.016 9.178 -4.049 1.00 91.75 92 THR A N 1
ATOM 735 C CA . THR A 1 92 ? 11.336 9.305 -3.408 1.00 91.75 92 THR A CA 1
ATOM 736 C C . THR A 1 92 ? 12.469 9.106 -4.416 1.00 91.75 92 THR A C 1
ATOM 738 O O . THR A 1 92 ? 13.427 9.878 -4.391 1.00 91.75 92 THR A O 1
ATOM 741 N N . LYS A 1 93 ? 12.337 8.141 -5.342 1.00 91.62 93 LYS A N 1
ATOM 742 C CA . LYS A 1 93 ? 13.269 7.956 -6.468 1.00 91.62 93 LYS A CA 1
ATOM 743 C C . LYS A 1 93 ? 13.308 9.190 -7.365 1.00 91.62 93 LYS A C 1
ATOM 745 O O . LYS A 1 93 ? 14.383 9.718 -7.624 1.00 91.62 93 LYS A O 1
ATOM 750 N N . THR A 1 94 ? 12.146 9.665 -7.815 1.00 92.12 94 THR A N 1
ATOM 751 C CA . THR A 1 94 ? 12.048 10.808 -8.737 1.00 92.12 94 THR A CA 1
ATOM 752 C C . THR A 1 94 ? 12.634 12.085 -8.147 1.00 92.12 94 THR A C 1
ATOM 754 O O . THR A 1 94 ? 13.319 12.830 -8.840 1.00 92.12 94 THR A O 1
ATOM 757 N N . MET A 1 95 ? 12.370 12.344 -6.868 1.00 92.19 95 MET A N 1
ATOM 758 C CA . MET A 1 95 ? 12.802 13.568 -6.195 1.00 92.19 95 MET A CA 1
ATOM 759 C C . MET A 1 95 ? 14.223 13.473 -5.640 1.00 92.19 95 MET A C 1
ATOM 761 O O . MET A 1 95 ? 14.793 14.497 -5.273 1.00 92.19 95 MET A O 1
ATOM 765 N N . ASN A 1 96 ? 14.782 12.260 -5.571 1.00 90.25 96 ASN A N 1
ATOM 766 C CA . ASN A 1 96 ? 16.089 11.971 -4.989 1.00 90.25 96 ASN A CA 1
ATOM 767 C C . ASN A 1 96 ? 16.261 12.578 -3.578 1.00 90.25 96 ASN A C 1
ATOM 769 O O . ASN A 1 96 ? 17.309 13.122 -3.233 1.00 90.25 96 ASN A O 1
ATOM 773 N N . ASP A 1 97 ? 15.200 12.522 -2.766 1.00 89.69 97 ASP A N 1
ATOM 774 C CA . ASP A 1 97 ? 15.168 13.097 -1.419 1.00 89.69 97 ASP A CA 1
ATOM 775 C C . ASP A 1 97 ? 14.509 12.136 -0.424 1.00 89.69 97 ASP A C 1
ATOM 777 O O . ASP A 1 97 ? 13.283 12.038 -0.330 1.00 89.69 97 ASP A O 1
ATOM 781 N N . ARG A 1 98 ? 15.329 11.463 0.390 1.00 89.25 98 ARG A N 1
ATOM 782 C CA . ARG A 1 98 ? 14.873 10.530 1.436 1.00 89.25 98 ARG A CA 1
ATOM 783 C C . ARG A 1 98 ? 13.923 11.181 2.448 1.00 89.25 98 ARG A C 1
ATOM 785 O O . ARG A 1 98 ? 13.096 10.489 3.044 1.00 89.25 98 ARG A O 1
ATOM 792 N N . ARG A 1 99 ? 13.987 12.503 2.652 1.00 90.56 99 ARG A N 1
ATOM 793 C CA . ARG A 1 99 ? 13.065 13.208 3.561 1.00 90.56 99 ARG A CA 1
ATOM 794 C C . ARG A 1 99 ? 11.620 13.107 3.075 1.00 90.56 99 ARG A C 1
ATOM 796 O O . ARG A 1 99 ? 10.709 13.081 3.904 1.00 90.56 99 ARG A O 1
ATOM 803 N N . MET A 1 100 ? 11.409 12.968 1.764 1.00 89.75 100 MET A N 1
ATOM 804 C CA . MET A 1 100 ? 10.086 12.751 1.184 1.00 89.75 100 MET A CA 1
ATOM 805 C C . MET A 1 100 ? 9.458 11.444 1.672 1.00 89.75 100 MET A C 1
ATOM 807 O O . MET A 1 100 ? 8.284 11.440 2.033 1.00 89.75 100 MET A O 1
ATOM 811 N N . LEU A 1 101 ? 10.237 10.364 1.776 1.00 90.00 101 LEU A N 1
ATOM 812 C CA . LEU A 1 101 ? 9.749 9.073 2.262 1.00 90.00 101 LEU A CA 1
ATOM 813 C C . LEU A 1 101 ? 9.217 9.165 3.698 1.00 90.00 101 LEU A C 1
ATOM 815 O O . LEU A 1 101 ? 8.142 8.651 4.000 1.00 90.00 101 LEU A O 1
ATOM 819 N N . ASN A 1 102 ? 9.929 9.894 4.562 1.00 90.25 102 ASN A N 1
ATOM 820 C CA . ASN A 1 102 ? 9.493 10.160 5.934 1.00 90.25 102 ASN A CA 1
ATOM 821 C C . ASN A 1 102 ? 8.225 11.018 5.975 1.00 90.25 102 ASN A C 1
ATOM 823 O O . ASN A 1 102 ? 7.311 10.730 6.748 1.00 90.25 102 ASN A O 1
ATOM 827 N N . SER A 1 103 ? 8.151 12.052 5.133 1.00 93.00 103 SER A N 1
ATOM 828 C CA . SER A 1 103 ? 6.958 12.895 5.024 1.00 93.00 103 SER A CA 1
ATOM 829 C C . SER A 1 103 ? 5.733 12.080 4.603 1.00 93.00 103 SER A C 1
ATOM 831 O O . SER A 1 103 ? 4.692 12.159 5.250 1.00 93.00 103 SER A O 1
ATOM 833 N N . LEU A 1 104 ? 5.864 11.253 3.562 1.00 93.50 104 LEU A N 1
ATOM 834 C CA . LEU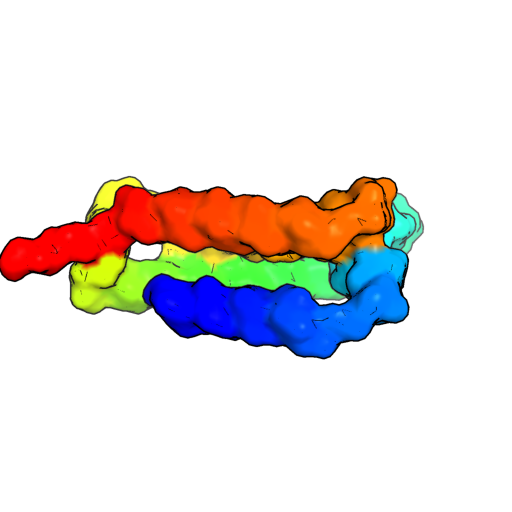 A 1 104 ? 4.784 10.406 3.052 1.00 93.50 104 LEU A CA 1
ATOM 835 C C . LEU A 1 104 ? 4.378 9.323 4.055 1.00 93.50 104 LEU A C 1
ATOM 837 O O . LEU A 1 104 ? 3.186 9.067 4.223 1.00 93.50 104 LEU A O 1
ATOM 841 N N . TYR A 1 105 ? 5.339 8.737 4.774 1.00 93.56 105 TYR A N 1
ATOM 842 C CA . TYR A 1 105 ? 5.050 7.831 5.883 1.00 93.56 105 TYR A CA 1
ATOM 843 C C . TYR A 1 105 ? 4.201 8.510 6.967 1.00 93.56 105 TYR A C 1
ATOM 845 O O . TYR A 1 105 ? 3.191 7.945 7.388 1.00 93.56 105 TYR A O 1
ATOM 853 N N . ASN A 1 106 ? 4.580 9.717 7.399 1.00 94.75 106 ASN A N 1
ATOM 854 C CA . ASN A 1 106 ? 3.842 10.450 8.429 1.00 94.75 106 ASN A CA 1
ATOM 855 C C . ASN A 1 106 ? 2.424 10.796 7.956 1.00 94.75 106 ASN A C 1
ATOM 857 O O . ASN A 1 106 ? 1.464 10.535 8.675 1.00 94.75 106 ASN A O 1
ATOM 861 N N . SER A 1 107 ? 2.268 11.273 6.718 1.00 95.56 107 SER A N 1
ATOM 862 C CA . SER A 1 107 ? 0.944 11.539 6.142 1.00 95.56 107 SER A CA 1
ATOM 863 C C . SER A 1 107 ? 0.075 10.280 6.060 1.00 95.56 107 SER A C 1
ATOM 865 O O . SER A 1 107 ? -1.110 10.327 6.393 1.00 95.56 107 SER A O 1
ATOM 867 N N . LEU A 1 108 ? 0.649 9.138 5.662 1.00 95.31 108 LEU A N 1
ATOM 868 C CA . LEU A 1 108 ? -0.062 7.858 5.632 1.00 95.31 108 LEU A CA 1
ATOM 869 C C . LEU A 1 108 ? -0.478 7.415 7.040 1.00 95.31 108 LEU A C 1
ATOM 871 O O . LEU A 1 108 ? -1.615 6.986 7.238 1.00 95.31 108 LEU A O 1
ATOM 875 N N . LYS A 1 109 ? 0.425 7.532 8.020 1.00 95.00 109 LYS A N 1
ATOM 876 C CA . LYS A 1 109 ? 0.149 7.237 9.430 1.00 95.00 109 LYS A CA 1
ATOM 877 C C . LYS A 1 109 ? -1.021 8.071 9.938 1.00 95.00 109 LYS A C 1
ATOM 879 O O . LYS A 1 109 ? -1.998 7.491 10.406 1.00 95.00 109 LYS A O 1
ATOM 884 N N . ASP A 1 110 ? -0.943 9.389 9.810 1.00 95.56 110 ASP A N 1
ATOM 885 C CA . ASP A 1 110 ? -1.953 10.301 10.349 1.00 95.56 110 ASP A CA 1
ATOM 886 C C . ASP A 1 110 ? -3.311 10.081 9.665 1.00 95.56 110 ASP A C 1
ATOM 888 O O . ASP A 1 110 ? -4.358 10.055 10.319 1.00 95.56 110 ASP A O 1
ATOM 892 N N . TYR A 1 111 ? -3.308 9.810 8.354 1.00 95.69 111 TYR A N 1
ATOM 893 C CA . TYR A 1 111 ? -4.523 9.442 7.635 1.00 95.69 111 TYR A CA 1
ATOM 894 C C . TYR A 1 111 ? -5.138 8.142 8.165 1.00 95.69 111 TYR A C 1
ATOM 896 O O . TYR A 1 111 ? -6.336 8.118 8.455 1.00 95.69 111 TYR A O 1
ATOM 904 N N . ILE A 1 112 ? -4.353 7.071 8.319 1.00 93.94 112 ILE A N 1
ATOM 905 C CA . ILE A 1 112 ? -4.843 5.786 8.840 1.00 93.94 112 ILE A CA 1
ATOM 906 C C . ILE A 1 112 ? -5.358 5.949 10.276 1.00 93.94 112 ILE A C 1
ATOM 908 O O . ILE A 1 112 ? -6.433 5.447 10.601 1.00 93.94 112 ILE A O 1
ATOM 912 N N . GLU A 1 113 ? -4.642 6.682 11.129 1.00 93.75 113 GLU A N 1
ATOM 913 C CA . GLU A 1 113 ? -5.051 6.965 12.509 1.00 93.75 113 GLU A CA 1
ATOM 914 C C . GLU A 1 113 ? -6.364 7.752 12.572 1.00 93.75 113 GLU A C 1
ATOM 916 O O . GLU A 1 113 ? -7.214 7.443 13.404 1.00 93.75 113 GLU A O 1
ATOM 921 N N . SER A 1 114 ? -6.616 8.667 11.629 1.00 95.00 114 SER A N 1
ATOM 922 C CA . SER A 1 114 ? -7.908 9.366 11.534 1.00 95.00 114 SER A CA 1
ATOM 923 C C . SER A 1 114 ? -9.103 8.420 11.307 1.00 95.00 114 SER A C 1
ATOM 925 O O . SER A 1 114 ? -10.254 8.777 11.597 1.00 95.00 114 SER A O 1
ATOM 927 N N . LYS A 1 115 ? -8.852 7.208 10.788 1.00 94.88 115 LYS A N 1
ATOM 928 C CA . LYS A 1 115 ? -9.861 6.162 10.557 1.00 94.88 115 LYS A CA 1
ATOM 929 C C . LYS A 1 115 ? -10.026 5.211 11.746 1.00 94.88 115 LYS A C 1
ATOM 931 O O . LYS A 1 115 ? -10.999 4.453 11.762 1.00 94.88 115 LYS A O 1
ATOM 936 N N . ALA A 1 116 ? -9.118 5.253 12.724 1.00 91.69 116 ALA A N 1
ATOM 937 C CA . ALA A 1 116 ? -9.195 4.436 13.929 1.00 91.69 116 ALA A CA 1
ATOM 938 C C . ALA A 1 116 ? -10.468 4.745 14.727 1.00 91.69 116 ALA A C 1
ATOM 940 O O . ALA A 1 116 ? -10.921 5.892 14.771 1.00 91.69 116 ALA A O 1
ATOM 941 N N . GLU A 1 117 ? -11.017 3.729 15.386 1.00 88.19 117 GLU A N 1
ATOM 942 C CA . GLU A 1 117 ? -12.030 3.942 16.421 1.00 88.19 117 GLU A CA 1
ATOM 943 C C . GLU A 1 117 ? -11.332 4.373 17.719 1.00 88.19 117 GLU A C 1
ATOM 945 O O . GLU A 1 117 ? -10.365 3.736 18.147 1.00 88.19 117 GLU A O 1
ATOM 950 N N . VAL A 1 118 ? -11.808 5.448 18.352 1.00 76.44 118 VAL A N 1
ATOM 951 C CA . VAL A 1 118 ? -11.351 5.817 19.697 1.00 76.44 118 VAL A CA 1
ATOM 952 C C . VAL A 1 118 ? -12.101 4.923 20.673 1.00 76.44 118 VAL A C 1
ATOM 954 O O . VAL A 1 118 ? -13.308 5.075 20.838 1.00 76.44 118 VAL A O 1
ATOM 957 N N . LYS A 1 119 ? -11.408 3.966 21.296 1.00 59.84 119 LYS A N 1
ATOM 958 C CA . LYS A 1 119 ? -12.008 3.190 22.386 1.00 59.84 119 LYS A CA 1
ATOM 959 C C . LYS A 1 119 ? -12.214 4.129 23.577 1.00 59.84 119 LYS A C 1
ATOM 961 O O . LYS A 1 119 ? -11.235 4.640 24.113 1.00 59.84 119 LYS A O 1
ATOM 966 N N . SER A 1 120 ? -13.478 4.383 23.908 1.00 52.22 120 SER A N 1
ATOM 967 C CA . SER A 1 120 ? -13.924 5.003 25.161 1.00 52.22 120 SER A CA 1
ATOM 968 C C . SER A 1 120 ? -13.647 4.100 26.353 1.00 52.22 120 SER A C 1
ATOM 970 O O . SER A 1 120 ? -13.886 2.879 26.189 1.00 52.22 120 SER A O 1
#

pLDDT: mean 93.13, std 6.5, range [52.22, 98.62]

Sequence (120 aa):
MQGILKRFKKLTDEWSDENLALSCPLNNLTQEMSAVDPLFREKLQAVMTLWIDETDRYLKKAQADGYLKKAVNTRQLAEFIVTAQESAFAMTKTMNDRRMLNSLYNSLKDYIESKAEVKS

Radius of gyration: 15.51 Å; chains: 1; bounding box: 39×25×49 Å

Secondary structure (DSSP, 8-state):
-HHHHHHHHHHHHH--HHHHHH--HHHHHHHHHTTT-HHHHHHHHHHHHHHHHHHHHHHHHHHHTTSB-TT--HHHHHHHHHHHHHHHHHHHHHHT-HHHHHHHHHHHHHHHHHTB----

Foldseek 3Di:
DVVLLVVLVVVLVPDDLVCLLVFDPLLVLCVPPLVPDVVSVVVSCVVLVVQLVVQLVVQVVCVVVQFFDPPDDSSVLSNVSSVLSSVLSVVCNVVVDSVSNVVSSVVNVVVVNVGTGDDD